Protein AF-A0A3D0SUA2-F1 (afdb_monomer_lite)

Radius of gyration: 42.56 Å; chains: 1; bounding box: 68×38×115 Å

Sequence (139 aa):
MKESCLKCHGDPKDAPADVIAKYGDKRAFGYKVGDVRGIISVKLPDITLIDVLLTFLNPYTLGLIVLAFLLNFLYTQQSIIARLKKLAQTTERIAQGELDLPLQENPGSRDEVDHVQHAVGLLRNSVVVAMKRLQKTLS

Secondary structure (DSSP, 8-state):
--HHHHHHHS-GGGS-HHHHHHH-SSSS----TT--------------HHHHHHHHT-HHHHHHHHHHHHHHHHHHIIIIIHHHHHHHHHHHHHHTT-TT------TT--SHHHHHHHHHHHHHHHHHHHHHHHHHHH-

pLDDT: mean 81.43, std 10.17, range [55.97, 95.38]

Foldseek 3Di:
DAPVVLCCAEQLVSHDPVSCVVPNRPPRHNDDHPDDPDDDDDDDPPPDVVVVVVVCVPVVNVVVVVVVVVVVVVCCCVPPVVLVVVLVVVLVVLVVVPLPDDLPQPVPDPDPSNVVSVVSVVVSVVVVVVVVVVVVVVD

Structure (mmCIF, N/CA/C/O backbone):
data_AF-A0A3D0SUA2-F1
#
_entry.id   AF-A0A3D0SUA2-F1
#
loop_
_atom_site.group_PDB
_atom_site.id
_atom_site.type_symbol
_atom_site.label_atom_id
_atom_site.label_alt_id
_atom_site.label_comp_id
_atom_site.label_asym_id
_atom_site.label_entity_id
_atom_site.label_seq_id
_atom_site.pdbx_PDB_ins_code
_atom_site.Cartn_x
_atom_site.Cartn_y
_atom_site.Cartn_z
_atom_site.occupancy
_atom_site.B_iso_or_equiv
_atom_site.auth_seq_id
_atom_site.auth_comp_id
_atom_site.auth_asym_id
_atom_site.auth_atom_id
_atom_site.pdbx_PDB_model_num
ATOM 1 N N . MET A 1 1 ? 25.943 -23.899 -52.829 1.00 71.75 1 MET A N 1
ATOM 2 C CA . MET A 1 1 ? 25.535 -23.757 -54.240 1.00 71.75 1 MET A CA 1
ATOM 3 C C . MET A 1 1 ? 24.881 -25.063 -54.662 1.00 71.75 1 MET A C 1
ATOM 5 O O . MET A 1 1 ? 25.472 -26.105 -54.397 1.00 71.75 1 MET A O 1
ATOM 9 N N . LYS A 1 2 ? 23.669 -25.040 -55.229 1.00 81.06 2 LYS A N 1
ATOM 10 C CA . LYS A 1 2 ? 23.018 -26.236 -55.805 1.00 81.06 2 LYS A CA 1
ATOM 11 C C . LYS A 1 2 ? 23.255 -26.266 -57.319 1.00 81.06 2 LYS A C 1
ATOM 13 O O . LYS A 1 2 ? 23.577 -25.226 -57.888 1.00 81.06 2 LYS A O 1
ATOM 18 N N . GLU A 1 3 ? 23.075 -27.416 -57.968 1.00 81.75 3 GLU A N 1
ATOM 19 C CA . GLU A 1 3 ? 23.306 -27.577 -59.418 1.00 81.75 3 GLU A CA 1
ATOM 20 C C . GLU A 1 3 ? 22.558 -26.541 -60.268 1.00 81.75 3 GLU A C 1
ATOM 22 O O . GLU A 1 3 ? 23.118 -25.979 -61.206 1.00 81.75 3 GLU A O 1
ATOM 27 N N . SER A 1 4 ? 21.325 -26.191 -59.889 1.00 83.56 4 SER A N 1
ATOM 28 C CA . SER A 1 4 ? 20.537 -25.163 -60.580 1.00 83.56 4 SER A CA 1
ATOM 29 C C . SER A 1 4 ? 21.194 -23.778 -60.585 1.00 83.56 4 SER A C 1
ATOM 31 O O . SER A 1 4 ? 20.999 -23.017 -61.528 1.00 83.56 4 SER A O 1
ATOM 33 N N . CYS A 1 5 ? 21.995 -23.452 -59.568 1.00 82.44 5 CYS A N 1
ATOM 34 C CA . CYS A 1 5 ? 22.698 -22.176 -59.463 1.00 82.44 5 CYS A CA 1
ATOM 35 C C . CYS A 1 5 ? 23.932 -22.113 -60.378 1.00 82.44 5 CYS A C 1
ATOM 37 O O . CYS A 1 5 ? 24.354 -21.020 -60.754 1.00 82.44 5 CYS A O 1
ATOM 39 N N . LEU A 1 6 ? 24.510 -23.264 -60.743 1.00 85.44 6 LEU A N 1
ATOM 40 C CA . LEU A 1 6 ? 25.699 -23.330 -61.599 1.00 85.44 6 LEU A CA 1
ATOM 41 C C . LEU A 1 6 ? 25.400 -22.991 -63.058 1.00 85.44 6 LEU A C 1
ATOM 43 O O . LEU A 1 6 ? 26.309 -22.601 -63.776 1.00 85.44 6 LEU A O 1
ATOM 47 N N . LYS A 1 7 ? 24.127 -23.001 -63.461 1.00 83.50 7 LYS A N 1
ATOM 48 C CA . LYS A 1 7 ? 23.712 -22.504 -64.778 1.00 83.50 7 LYS A CA 1
ATOM 49 C C . LYS A 1 7 ? 24.095 -21.042 -65.021 1.00 83.50 7 LYS A C 1
ATOM 51 O O . LYS A 1 7 ? 24.285 -20.663 -66.160 1.00 83.50 7 LYS A O 1
ATOM 56 N N . CYS A 1 8 ? 24.206 -20.224 -63.972 1.00 85.00 8 CYS A N 1
ATOM 57 C CA . CYS A 1 8 ? 24.557 -18.802 -64.104 1.00 85.00 8 CYS A CA 1
ATOM 58 C C . CYS A 1 8 ? 25.850 -18.415 -63.371 1.00 85.00 8 CYS A C 1
ATOM 60 O O . CYS A 1 8 ? 26.287 -17.276 -63.470 1.00 85.00 8 CYS A O 1
ATOM 62 N N . HIS A 1 9 ? 26.440 -19.328 -62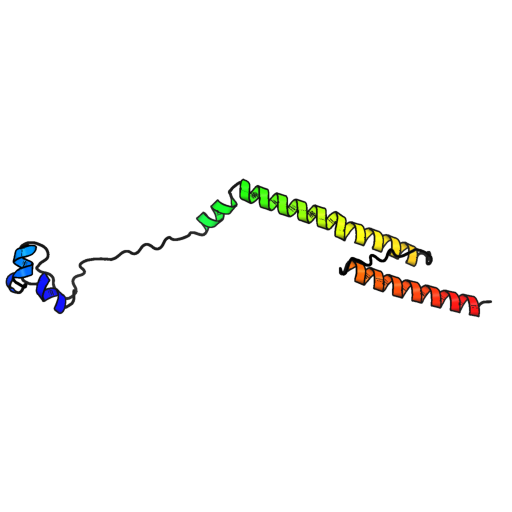.601 1.00 86.56 9 HIS A N 1
ATOM 63 C CA . HIS A 1 9 ? 27.620 -19.073 -61.767 1.00 86.56 9 HIS A CA 1
ATOM 64 C C . HIS A 1 9 ? 28.698 -20.164 -61.907 1.00 86.56 9 HIS A C 1
ATOM 66 O O . HIS A 1 9 ? 29.717 -20.104 -61.224 1.00 86.56 9 HIS A O 1
ATOM 72 N N . GLY A 1 10 ? 28.475 -21.175 -62.748 1.00 84.50 10 GLY A N 1
ATOM 73 C CA . GLY A 1 10 ? 29.445 -22.210 -63.107 1.00 84.50 10 GLY A CA 1
ATOM 74 C C . GLY A 1 10 ? 30.410 -21.699 -64.174 1.00 84.50 10 GLY A C 1
ATOM 75 O O . GLY A 1 10 ? 31.025 -20.653 -63.978 1.00 84.50 10 GLY A O 1
ATOM 76 N N . ASP A 1 11 ? 30.551 -22.409 -65.293 1.00 87.44 11 ASP A N 1
ATOM 77 C CA . ASP A 1 11 ? 31.350 -21.926 -66.426 1.00 87.44 11 ASP A CA 1
ATOM 78 C C . ASP A 1 11 ? 30.629 -20.742 -67.109 1.00 87.44 11 ASP A C 1
ATOM 80 O O . ASP A 1 11 ? 29.444 -20.863 -67.434 1.00 87.44 11 ASP A O 1
ATOM 84 N N . PRO A 1 12 ? 31.300 -19.595 -67.341 1.00 84.44 12 PRO A N 1
ATOM 85 C CA . PRO A 1 12 ? 30.727 -18.486 -68.099 1.00 84.44 12 PRO A CA 1
ATOM 86 C C . PRO A 1 12 ? 30.167 -18.887 -69.468 1.00 84.44 12 PRO A C 1
ATOM 88 O O . PRO A 1 12 ? 29.240 -18.245 -69.943 1.00 84.44 12 PRO A O 1
ATOM 91 N N . LYS A 1 13 ? 30.696 -19.938 -70.105 1.00 84.38 13 LYS A N 1
ATOM 92 C CA . LYS A 1 13 ? 30.226 -20.414 -71.417 1.00 84.38 13 LYS A CA 1
ATOM 93 C C . LYS A 1 13 ? 28.831 -21.029 -71.379 1.00 84.38 13 LYS A C 1
ATOM 95 O O . LYS A 1 13 ? 28.125 -20.979 -72.382 1.00 84.38 13 LYS A O 1
ATOM 100 N N . ASP A 1 14 ? 28.445 -21.577 -70.232 1.00 85.44 14 ASP A N 1
ATOM 101 C CA . ASP A 1 14 ? 27.146 -22.224 -70.031 1.00 85.44 14 ASP A CA 1
ATOM 102 C C . ASP A 1 14 ? 26.079 -21.231 -69.540 1.00 85.44 14 ASP A C 1
ATOM 104 O O . ASP A 1 14 ? 24.906 -21.584 -69.384 1.00 85.44 14 ASP A O 1
ATOM 108 N N . ALA A 1 15 ? 26.479 -19.982 -69.283 1.00 85.38 15 ALA A N 1
ATOM 109 C CA . ALA A 1 15 ? 25.602 -18.953 -68.762 1.00 85.38 15 ALA A CA 1
ATOM 110 C C . ALA A 1 15 ? 24.700 -18.356 -69.856 1.00 85.38 15 ALA A C 1
ATOM 112 O O . ALA A 1 15 ? 25.145 -18.149 -70.987 1.00 85.38 15 ALA A O 1
ATOM 113 N N . PRO A 1 16 ? 23.436 -18.014 -69.539 1.00 88.31 16 PRO A N 1
ATOM 114 C CA . PRO A 1 16 ? 22.545 -17.368 -70.496 1.00 88.31 16 PRO A CA 1
ATOM 115 C C . PRO A 1 16 ? 23.147 -16.077 -71.063 1.00 88.31 16 PRO A C 1
ATOM 117 O O . PRO A 1 16 ? 23.694 -15.260 -70.316 1.00 88.31 16 PRO A O 1
ATOM 120 N N . ALA A 1 17 ? 22.983 -15.859 -72.371 1.00 85.31 17 ALA A N 1
ATOM 121 C CA . ALA A 1 17 ? 23.559 -14.711 -73.075 1.00 85.31 17 ALA A CA 1
ATOM 122 C C . ALA A 1 17 ? 23.173 -13.363 -72.436 1.00 85.31 17 ALA A C 1
ATOM 124 O O . ALA A 1 17 ? 24.020 -12.483 -72.302 1.00 85.31 17 ALA A O 1
ATOM 125 N N . ASP A 1 18 ? 21.935 -13.234 -71.950 1.00 86.88 18 ASP A N 1
ATOM 126 C CA . ASP A 1 18 ? 21.441 -12.022 -71.284 1.00 86.88 18 ASP A CA 1
ATOM 127 C C . ASP A 1 18 ? 22.196 -11.704 -69.983 1.00 86.88 18 ASP A C 1
ATOM 129 O O . ASP A 1 18 ? 22.384 -10.541 -69.621 1.00 86.88 18 ASP A O 1
ATOM 133 N N . VAL A 1 19 ? 22.659 -12.736 -69.270 1.00 84.00 19 VAL A N 1
ATOM 134 C CA . VAL A 1 19 ? 23.428 -12.585 -68.027 1.00 84.00 19 VAL A CA 1
ATOM 135 C C . VAL A 1 19 ? 24.838 -12.101 -68.344 1.00 84.00 19 VAL A C 1
ATOM 137 O O . VAL A 1 19 ? 25.310 -11.160 -67.705 1.00 84.00 19 VAL A O 1
ATOM 140 N N . ILE A 1 20 ? 25.484 -12.683 -69.359 1.00 87.81 20 ILE A N 1
ATOM 141 C CA . ILE A 1 20 ? 26.819 -12.258 -69.806 1.00 87.81 20 ILE A CA 1
ATOM 142 C C . ILE A 1 20 ? 26.767 -10.830 -70.354 1.00 87.81 20 ILE A C 1
ATOM 144 O O . ILE A 1 20 ? 27.608 -10.007 -69.999 1.00 87.81 20 ILE A O 1
ATOM 148 N N . ALA A 1 21 ? 25.753 -10.502 -71.157 1.00 87.75 21 ALA A N 1
ATOM 149 C CA . ALA A 1 21 ? 25.580 -9.165 -71.714 1.00 87.75 21 ALA A CA 1
ATOM 150 C C . ALA A 1 21 ? 25.418 -8.093 -70.623 1.00 87.75 21 ALA A C 1
ATOM 152 O O . ALA A 1 21 ? 25.922 -6.981 -70.764 1.00 87.75 21 ALA A O 1
ATOM 153 N N . LYS A 1 22 ? 24.737 -8.426 -69.518 1.00 85.75 22 LYS A N 1
ATOM 154 C CA . LYS A 1 22 ? 24.443 -7.478 -68.436 1.00 85.75 22 LYS A CA 1
ATOM 155 C C . LYS A 1 22 ? 25.524 -7.402 -67.354 1.00 85.75 22 LYS A C 1
ATOM 157 O O . LYS A 1 22 ? 25.736 -6.328 -66.795 1.00 85.75 22 LYS A O 1
ATOM 162 N N . TYR A 1 23 ? 26.185 -8.514 -67.031 1.00 83.06 23 TYR A N 1
ATOM 163 C CA . TYR A 1 23 ? 27.102 -8.616 -65.884 1.00 83.06 23 TYR A CA 1
ATOM 164 C C . TYR A 1 23 ? 28.553 -8.962 -66.265 1.00 83.06 23 TYR A C 1
ATOM 166 O O . TYR A 1 23 ? 29.442 -8.893 -65.410 1.00 83.06 23 TYR A O 1
ATOM 174 N N . GLY A 1 24 ? 28.812 -9.265 -67.540 1.00 85.44 24 GLY A N 1
ATOM 175 C CA . GLY A 1 24 ? 30.100 -9.738 -68.045 1.00 85.44 24 GLY A CA 1
ATOM 176 C C . GLY A 1 24 ? 30.363 -11.210 -67.720 1.00 85.44 24 GLY A C 1
ATOM 177 O O . GLY A 1 24 ? 29.595 -11.849 -67.011 1.00 85.44 24 GLY A O 1
ATOM 178 N N . ASP A 1 25 ? 31.476 -11.741 -68.219 1.00 85.94 25 ASP A N 1
ATOM 179 C CA . ASP A 1 25 ? 31.909 -13.143 -68.083 1.00 85.94 25 ASP A CA 1
ATOM 180 C C . ASP A 1 25 ? 33.015 -13.353 -67.027 1.00 85.94 25 ASP A C 1
ATOM 182 O O . ASP A 1 25 ? 33.407 -14.479 -66.730 1.00 85.94 25 ASP A O 1
ATOM 186 N N . LYS A 1 26 ? 33.539 -12.270 -66.435 1.00 80.50 26 LYS A N 1
ATOM 187 C CA . LYS A 1 26 ? 34.750 -12.324 -65.589 1.00 80.50 26 LYS A CA 1
ATOM 188 C C . LYS A 1 26 ? 34.497 -12.460 -64.093 1.00 80.50 26 LYS A C 1
ATOM 190 O O . LYS A 1 26 ? 35.365 -12.934 -63.367 1.00 80.50 26 LYS A O 1
ATOM 195 N N . ARG A 1 27 ? 33.366 -11.967 -63.588 1.00 80.31 27 ARG A N 1
ATOM 196 C CA . ARG A 1 27 ? 33.079 -11.921 -62.145 1.00 80.31 27 ARG A CA 1
ATOM 197 C C . ARG A 1 27 ? 31.953 -12.879 -61.823 1.00 80.31 27 ARG A C 1
ATOM 199 O O . ARG A 1 27 ? 31.019 -12.991 -62.596 1.00 80.31 27 ARG A O 1
ATOM 206 N N . ALA A 1 28 ? 32.001 -13.483 -60.636 1.00 79.69 28 ALA A N 1
ATOM 207 C CA . ALA A 1 28 ? 30.914 -14.305 -60.111 1.00 79.69 28 ALA A CA 1
ATOM 208 C C . ALA A 1 28 ? 30.675 -15.656 -60.825 1.00 79.69 28 ALA A C 1
ATOM 210 O O . ALA A 1 28 ? 29.604 -16.221 -60.613 1.00 79.69 28 ALA A O 1
ATOM 211 N N . PHE A 1 29 ? 31.668 -16.200 -61.534 1.00 85.62 29 PHE A N 1
ATOM 212 C CA . PHE A 1 29 ? 31.659 -17.533 -62.158 1.00 85.62 29 PHE A CA 1
ATOM 213 C C . PHE A 1 29 ? 32.692 -18.480 -61.521 1.00 85.62 29 PHE A C 1
ATOM 215 O O . PHE A 1 29 ? 33.521 -18.040 -60.725 1.00 85.62 29 PHE A O 1
ATOM 222 N N . GLY A 1 30 ? 32.645 -19.767 -61.870 1.00 84.81 30 GLY A N 1
ATOM 223 C CA . GLY A 1 30 ? 33.569 -20.808 -61.406 1.00 84.81 30 GLY A CA 1
ATOM 224 C C . GLY A 1 30 ? 33.170 -21.499 -60.097 1.00 84.81 30 GLY A C 1
ATOM 225 O O . GLY A 1 30 ? 33.989 -22.205 -59.512 1.00 84.81 30 GLY A O 1
ATOM 226 N N . TYR A 1 31 ? 31.935 -21.306 -59.627 1.00 84.75 31 TYR A N 1
ATOM 227 C CA . TYR A 1 31 ? 31.444 -21.947 -58.405 1.00 84.75 31 TYR A CA 1
ATOM 228 C C . TYR A 1 31 ? 31.224 -23.447 -58.614 1.00 84.75 31 TYR A C 1
ATOM 230 O O . TYR A 1 31 ? 30.851 -23.894 -59.699 1.00 84.75 31 TYR A O 1
ATOM 238 N N . LYS A 1 32 ? 31.404 -24.229 -57.551 1.00 83.81 32 LYS A N 1
ATOM 239 C CA . LYS A 1 32 ? 31.152 -25.673 -57.513 1.00 83.81 32 LYS A CA 1
ATOM 240 C C . LYS A 1 32 ? 29.949 -25.997 -56.636 1.00 83.81 32 LYS A C 1
ATOM 242 O O . LYS A 1 32 ? 29.525 -25.205 -55.788 1.00 83.81 32 LYS A O 1
ATOM 247 N N . VAL A 1 33 ? 29.369 -27.180 -56.845 1.00 83.44 33 VAL A N 1
ATOM 248 C CA . VAL A 1 33 ? 28.304 -27.695 -55.974 1.00 83.44 33 VAL A CA 1
ATOM 249 C C . VAL A 1 33 ? 28.855 -27.778 -54.549 1.00 83.44 33 VAL A C 1
ATOM 251 O O . VAL A 1 33 ? 29.926 -28.330 -54.330 1.00 83.44 33 VAL A O 1
ATOM 254 N N . GLY A 1 34 ? 28.130 -27.197 -53.593 1.00 79.19 34 GLY A N 1
ATOM 255 C CA . GLY A 1 34 ? 28.577 -27.077 -52.200 1.00 79.19 34 GLY A CA 1
ATOM 256 C C . GLY A 1 34 ? 29.148 -25.709 -51.808 1.00 79.19 34 GLY A C 1
ATOM 257 O O . GLY A 1 34 ? 29.084 -25.371 -50.631 1.00 79.19 34 GLY A O 1
ATOM 258 N N . ASP A 1 35 ? 29.564 -24.858 -52.753 1.00 82.00 35 ASP A N 1
ATOM 259 C CA . ASP A 1 35 ? 30.174 -23.560 -52.410 1.00 82.00 35 ASP A CA 1
ATOM 260 C C . ASP A 1 35 ? 29.187 -22.599 -51.722 1.00 82.00 35 ASP A C 1
ATOM 262 O O . ASP A 1 35 ? 28.040 -22.437 -52.153 1.00 82.00 35 ASP A O 1
ATOM 266 N N 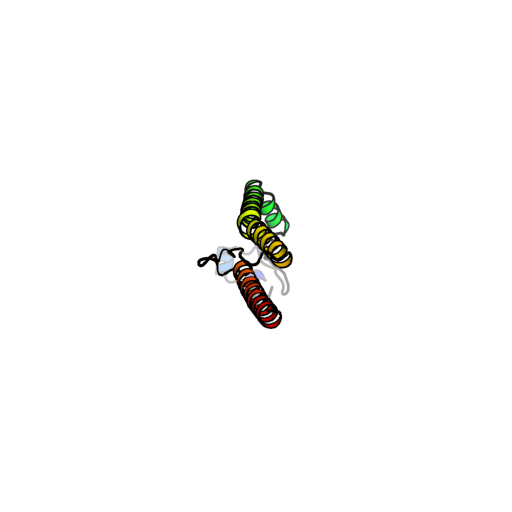. VAL A 1 36 ? 29.613 -21.916 -50.658 1.00 76.06 36 VAL A N 1
ATOM 267 C CA . VAL A 1 36 ? 28.773 -20.967 -49.905 1.00 76.06 36 VAL A CA 1
ATOM 268 C C . VAL A 1 36 ? 29.061 -19.539 -50.374 1.00 76.06 36 VAL A C 1
ATOM 270 O O . VAL A 1 36 ? 30.158 -19.030 -50.178 1.00 76.06 36 VAL A O 1
ATOM 273 N N . ARG A 1 37 ? 28.070 -18.876 -50.993 1.00 68.56 37 ARG A N 1
ATOM 274 C CA . ARG A 1 37 ? 28.220 -17.528 -51.584 1.00 68.56 37 ARG A CA 1
ATOM 275 C C . ARG A 1 37 ? 27.730 -16.378 -50.689 1.00 68.56 37 ARG A C 1
ATOM 277 O O . ARG A 1 37 ? 27.761 -15.218 -51.087 1.00 68.56 37 ARG A O 1
ATOM 284 N N . GLY A 1 38 ? 27.259 -16.676 -49.486 1.00 66.31 38 GLY A N 1
ATOM 285 C CA . GLY A 1 38 ? 26.811 -15.641 -48.566 1.00 66.31 38 GLY A CA 1
ATOM 286 C C . GLY A 1 38 ? 26.237 -16.224 -47.292 1.00 66.31 38 GLY A C 1
ATOM 287 O O . GLY A 1 38 ? 25.500 -17.207 -47.325 1.00 66.31 38 GLY A O 1
ATOM 288 N N . ILE A 1 39 ? 26.584 -15.595 -46.177 1.00 72.69 39 ILE A N 1
ATOM 289 C CA . ILE A 1 39 ? 25.933 -15.794 -44.889 1.00 72.69 39 ILE A CA 1
ATOM 290 C C . ILE A 1 39 ? 25.000 -14.600 -44.722 1.00 72.69 39 ILE A C 1
ATOM 292 O O . ILE A 1 39 ? 25.449 -13.455 -44.762 1.00 72.69 39 ILE A O 1
ATOM 296 N N . ILE A 1 40 ? 23.703 -14.854 -44.569 1.00 65.88 40 ILE A N 1
ATOM 297 C CA . ILE A 1 40 ? 22.746 -13.808 -44.206 1.00 65.88 40 ILE A CA 1
ATOM 298 C C . ILE A 1 40 ? 22.720 -13.772 -42.681 1.00 65.88 40 ILE A C 1
ATOM 300 O O . ILE A 1 40 ? 22.161 -14.662 -42.046 1.00 65.88 40 ILE A O 1
ATOM 304 N N . SER A 1 41 ? 23.371 -12.768 -42.097 1.00 62.03 41 SER A N 1
ATOM 305 C CA . SER A 1 41 ? 23.287 -12.510 -40.660 1.00 62.03 41 SER A CA 1
ATOM 306 C C . SER A 1 41 ? 22.082 -11.613 -40.399 1.00 62.03 41 SER A C 1
ATOM 308 O O . SER A 1 41 ? 22.104 -10.426 -40.723 1.00 62.03 41 SER A O 1
ATOM 310 N N . VAL A 1 42 ? 21.006 -12.186 -39.861 1.00 65.38 42 VAL A N 1
ATOM 311 C CA . VAL A 1 42 ? 19.865 -11.415 -39.358 1.00 65.38 42 VAL A CA 1
ATOM 312 C C . VAL A 1 42 ? 20.100 -11.193 -37.871 1.00 65.38 42 VAL A C 1
ATOM 314 O O . VAL A 1 42 ? 19.971 -12.119 -37.074 1.00 65.38 42 VAL A O 1
ATOM 317 N N . LYS A 1 43 ? 20.481 -9.970 -37.497 1.00 63.56 43 LYS A N 1
ATOM 318 C CA . LYS A 1 43 ? 20.627 -9.581 -36.094 1.00 63.56 43 LYS A CA 1
ATOM 319 C C . LYS A 1 43 ? 19.252 -9.170 -35.571 1.00 63.56 43 LYS A C 1
ATOM 321 O O . LYS A 1 43 ? 18.744 -8.119 -35.959 1.00 63.56 43 LYS A O 1
ATOM 326 N N . LEU A 1 44 ? 18.634 -10.002 -34.734 1.00 68.12 44 LEU A N 1
ATOM 327 C CA . LEU A 1 44 ? 17.487 -9.554 -33.948 1.00 68.12 44 LEU A CA 1
ATOM 328 C C . LEU A 1 44 ? 17.989 -8.551 -32.898 1.00 68.12 44 LEU A C 1
ATOM 330 O O . LEU A 1 44 ? 19.117 -8.698 -32.420 1.00 68.12 44 LEU A O 1
ATOM 334 N N . PRO A 1 45 ? 17.213 -7.508 -32.563 1.00 62.81 45 PRO A N 1
ATOM 335 C CA . PRO A 1 45 ? 17.550 -6.673 -31.427 1.00 62.81 45 PRO A CA 1
ATOM 336 C C . PRO A 1 45 ? 17.481 -7.544 -30.171 1.00 62.81 45 PRO A C 1
ATOM 338 O O . PRO A 1 45 ? 16.400 -7.924 -29.724 1.00 62.81 45 PRO A O 1
ATOM 341 N N . ASP A 1 46 ? 18.649 -7.873 -29.629 1.00 63.03 46 ASP A N 1
ATOM 342 C CA . ASP A 1 46 ? 18.774 -8.445 -28.297 1.00 63.03 46 ASP A CA 1
ATOM 343 C C . ASP A 1 46 ? 18.371 -7.348 -27.311 1.00 63.03 46 ASP A C 1
ATOM 345 O O . ASP A 1 46 ? 19.188 -6.520 -26.915 1.00 63.03 46 ASP A O 1
ATOM 349 N N . ILE A 1 47 ? 17.087 -7.295 -26.957 1.00 62.75 47 ILE A N 1
ATOM 350 C CA . ILE A 1 47 ? 16.641 -6.579 -25.761 1.00 62.75 47 ILE A CA 1
ATOM 351 C C . ILE A 1 47 ? 17.276 -7.306 -24.585 1.00 62.75 47 ILE A C 1
ATOM 353 O O . ILE A 1 47 ? 16.809 -8.356 -24.138 1.00 62.75 47 ILE A O 1
ATOM 357 N N . THR A 1 48 ? 18.409 -6.785 -24.136 1.00 65.50 48 THR A N 1
ATOM 358 C CA . THR A 1 48 ? 19.113 -7.354 -23.001 1.00 65.50 48 THR A CA 1
ATOM 359 C C . THR A 1 48 ? 18.374 -6.957 -21.726 1.00 65.50 48 THR A C 1
ATOM 361 O O . THR A 1 48 ? 17.817 -5.864 -21.625 1.00 65.50 48 THR A O 1
ATOM 364 N N . LEU A 1 49 ? 18.379 -7.824 -20.709 1.00 61.56 49 LEU A N 1
ATOM 365 C CA . LEU A 1 49 ? 17.828 -7.510 -19.378 1.00 61.56 49 LEU A CA 1
ATOM 366 C C . LEU A 1 49 ? 18.390 -6.189 -18.805 1.00 61.56 49 LEU A C 1
ATOM 368 O O . LEU A 1 49 ? 17.752 -5.543 -17.977 1.00 61.56 49 LEU A O 1
ATOM 372 N N . ILE A 1 50 ? 19.569 -5.780 -19.279 1.00 63.81 50 ILE A N 1
ATOM 373 C CA . ILE A 1 50 ? 20.265 -4.545 -18.922 1.00 63.81 50 ILE A CA 1
ATOM 374 C C . ILE A 1 50 ? 19.503 -3.307 -19.418 1.00 63.81 50 ILE A C 1
ATOM 376 O O . ILE A 1 50 ? 19.370 -2.352 -18.660 1.00 63.81 50 ILE A O 1
ATOM 380 N N . ASP A 1 51 ? 18.934 -3.322 -20.625 1.00 64.50 51 ASP A N 1
ATOM 381 C CA . ASP A 1 51 ? 18.191 -2.174 -21.174 1.00 64.50 51 ASP A CA 1
ATOM 382 C C . ASP A 1 51 ? 16.882 -1.920 -20.407 1.00 64.50 51 ASP A C 1
ATOM 384 O O . ASP A 1 51 ? 16.492 -0.778 -20.136 1.00 64.50 51 ASP A O 1
ATOM 388 N N . VAL A 1 52 ? 16.232 -3.001 -19.967 1.00 62.19 52 VAL A N 1
ATOM 389 C CA . VAL A 1 52 ? 15.069 -2.93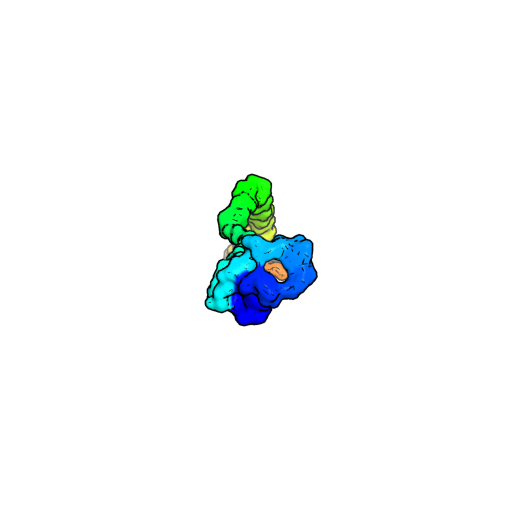1 -19.073 1.00 62.19 52 VAL A CA 1
ATOM 390 C C . VAL A 1 52 ? 15.483 -2.373 -17.711 1.00 62.19 52 VAL A C 1
ATOM 392 O O . VAL A 1 52 ? 14.822 -1.478 -17.188 1.00 62.19 52 VAL A O 1
ATOM 395 N N . LEU A 1 53 ? 16.605 -2.838 -17.153 1.00 60.97 53 LEU A N 1
ATOM 396 C CA . LEU A 1 53 ? 17.112 -2.356 -15.869 1.00 60.97 53 LEU A CA 1
ATOM 397 C C . LEU A 1 53 ? 17.450 -0.857 -15.916 1.00 60.97 53 LEU A C 1
ATOM 399 O O . LEU A 1 53 ? 17.060 -0.117 -15.017 1.00 60.97 53 LEU A O 1
ATOM 403 N N . LEU A 1 54 ? 18.088 -0.381 -16.988 1.00 63.41 54 LEU A N 1
ATOM 404 C CA . LEU A 1 54 ? 18.411 1.038 -17.175 1.00 63.41 54 LEU A CA 1
ATOM 405 C C . LEU A 1 54 ? 17.160 1.927 -17.252 1.00 63.41 54 LEU A C 1
ATOM 407 O O . LEU A 1 54 ? 17.195 3.075 -16.812 1.00 63.41 54 LEU A O 1
ATOM 411 N N . THR A 1 55 ? 16.030 1.387 -17.718 1.00 63.97 55 THR A N 1
ATOM 412 C CA . THR A 1 55 ? 14.735 2.089 -17.704 1.00 63.97 55 THR A CA 1
ATOM 413 C C . THR A 1 55 ? 14.199 2.283 -16.274 1.00 63.97 55 THR A C 1
ATOM 415 O O . THR A 1 55 ? 13.583 3.311 -15.975 1.00 63.97 55 THR A O 1
ATOM 418 N N . PHE A 1 56 ? 14.484 1.348 -15.358 1.00 58.78 56 PHE A N 1
ATOM 419 C CA . PHE A 1 56 ? 14.172 1.476 -13.926 1.00 58.78 56 PHE A CA 1
ATOM 420 C C . PHE A 1 56 ? 15.153 2.378 -13.159 1.00 58.78 56 PHE A C 1
ATOM 422 O O . PHE A 1 56 ? 14.785 2.902 -12.110 1.00 58.78 56 PHE A O 1
ATOM 429 N N . LEU A 1 57 ? 16.364 2.611 -13.680 1.00 64.12 57 LEU A N 1
ATOM 430 C CA . LEU A 1 57 ? 17.321 3.580 -13.121 1.00 64.12 57 LEU A CA 1
ATOM 431 C C . LEU A 1 57 ? 17.010 5.039 -13.497 1.00 64.12 57 LEU A C 1
ATOM 433 O O . LEU A 1 57 ? 17.702 5.952 -13.046 1.00 64.12 57 LEU A O 1
ATOM 437 N N . ASN A 1 58 ? 15.969 5.287 -14.294 1.00 77.88 58 ASN A N 1
ATOM 438 C CA . ASN A 1 58 ? 15.516 6.642 -14.563 1.00 77.88 58 ASN A CA 1
ATOM 439 C C . ASN A 1 58 ? 14.978 7.282 -13.258 1.00 77.88 58 ASN A C 1
ATOM 441 O O . ASN A 1 58 ? 14.031 6.746 -12.668 1.00 77.88 58 ASN A O 1
ATOM 445 N N . PRO A 1 59 ? 15.521 8.432 -12.805 1.00 80.25 59 PRO A N 1
ATOM 446 C CA . PRO A 1 59 ? 15.094 9.084 -11.565 1.00 80.25 59 PRO A CA 1
ATOM 447 C C . PRO A 1 59 ? 13.600 9.438 -11.550 1.00 80.25 59 PRO A C 1
ATOM 449 O O . PRO A 1 59 ? 12.984 9.429 -10.485 1.00 80.25 59 PRO A O 1
ATOM 452 N N . TYR A 1 60 ? 12.991 9.684 -12.716 1.00 84.75 60 TYR A N 1
ATOM 453 C CA . TYR A 1 60 ? 11.549 9.916 -12.826 1.00 84.75 60 TYR A CA 1
ATOM 454 C C . TYR A 1 60 ? 10.733 8.657 -12.500 1.00 84.75 60 TYR A C 1
ATOM 456 O O . TYR A 1 60 ? 9.758 8.733 -11.753 1.00 84.75 60 TYR A O 1
ATOM 464 N N . THR A 1 61 ? 11.154 7.492 -13.004 1.00 84.00 61 THR A N 1
ATOM 465 C CA . THR A 1 61 ? 10.510 6.202 -12.714 1.00 84.00 61 THR A CA 1
ATOM 466 C C . THR A 1 61 ? 10.622 5.871 -11.228 1.00 84.00 61 THR A C 1
ATOM 468 O O . THR A 1 61 ? 9.628 5.518 -10.595 1.00 84.00 61 THR A O 1
ATOM 471 N N . LEU A 1 62 ? 11.810 6.053 -10.644 1.00 87.62 62 LEU A N 1
ATOM 472 C CA . LEU A 1 62 ? 12.037 5.805 -9.221 1.00 87.62 62 LEU A CA 1
ATOM 473 C C . LEU A 1 62 ? 11.202 6.749 -8.340 1.00 87.62 62 LEU A C 1
ATOM 475 O O . LEU A 1 62 ? 10.578 6.304 -7.378 1.00 87.62 62 LEU A O 1
ATOM 479 N N . GLY A 1 63 ? 11.129 8.033 -8.704 1.00 90.69 63 GLY A N 1
ATOM 480 C CA . GLY A 1 63 ? 10.311 9.025 -8.006 1.00 90.69 63 GLY A CA 1
ATOM 481 C C . GLY A 1 63 ? 8.821 8.679 -8.018 1.00 90.69 63 GLY A C 1
ATOM 482 O O . GLY A 1 63 ? 8.171 8.754 -6.977 1.00 90.69 63 GLY A O 1
ATOM 483 N N . LEU A 1 64 ? 8.287 8.234 -9.160 1.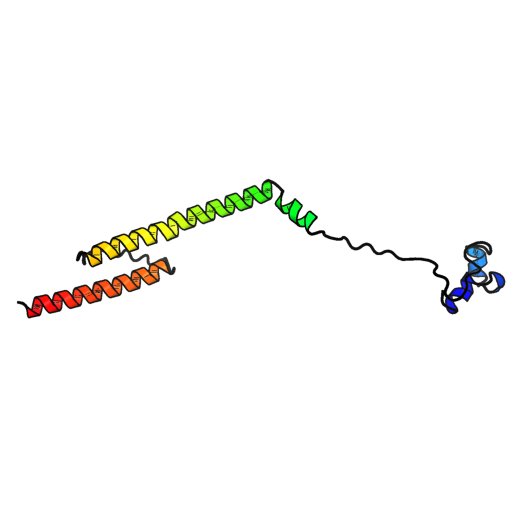00 90.06 64 LEU A N 1
ATOM 484 C CA . LEU A 1 64 ? 6.892 7.797 -9.266 1.00 90.06 64 LEU A CA 1
ATOM 485 C C . LEU A 1 64 ? 6.604 6.550 -8.425 1.00 90.06 64 LEU A C 1
ATOM 487 O O . LEU A 1 64 ? 5.568 6.499 -7.766 1.00 90.06 64 LEU A O 1
ATOM 491 N N . ILE A 1 65 ? 7.516 5.574 -8.402 1.00 90.50 65 ILE A N 1
ATOM 492 C CA . ILE A 1 65 ? 7.372 4.368 -7.573 1.00 90.50 65 ILE A CA 1
ATOM 493 C C . ILE A 1 65 ? 7.346 4.740 -6.087 1.00 90.50 65 ILE A C 1
ATOM 495 O O . ILE A 1 65 ? 6.446 4.315 -5.363 1.00 90.50 65 ILE A O 1
ATOM 499 N N . VAL A 1 66 ? 8.293 5.566 -5.631 1.00 93.25 66 VAL A N 1
ATOM 500 C CA . VAL A 1 66 ? 8.358 6.015 -4.231 1.00 93.25 66 VAL A CA 1
ATOM 501 C C . VAL A 1 66 ? 7.114 6.817 -3.855 1.00 93.25 66 VAL A C 1
ATOM 503 O O . VAL A 1 66 ? 6.539 6.591 -2.792 1.00 93.25 66 VAL A O 1
ATOM 506 N N . LEU A 1 67 ? 6.655 7.713 -4.732 1.00 94.44 67 LEU A N 1
ATOM 507 C CA . LEU A 1 67 ? 5.441 8.494 -4.509 1.00 94.44 67 LEU A CA 1
ATOM 508 C C . LEU A 1 67 ? 4.203 7.596 -4.411 1.00 94.44 67 LEU A C 1
ATOM 510 O O . LEU A 1 67 ? 3.420 7.738 -3.474 1.00 94.44 67 LEU A O 1
ATOM 514 N N . ALA A 1 68 ? 4.038 6.649 -5.337 1.00 93.94 68 ALA A N 1
ATOM 515 C CA . ALA A 1 68 ? 2.940 5.690 -5.300 1.00 93.94 68 ALA A CA 1
ATOM 516 C C . ALA A 1 68 ? 2.966 4.871 -4.002 1.00 93.94 68 ALA A C 1
ATOM 518 O O . ALA A 1 68 ? 1.922 4.674 -3.377 1.00 93.94 68 ALA A O 1
ATOM 519 N N . PHE A 1 69 ? 4.151 4.447 -3.561 1.00 95.38 69 PHE A N 1
ATOM 520 C CA . PHE A 1 69 ? 4.315 3.708 -2.315 1.00 95.38 69 PHE A CA 1
ATOM 521 C C . PHE A 1 69 ? 3.950 4.556 -1.090 1.00 95.38 69 PHE A C 1
ATOM 523 O O . PHE A 1 69 ? 3.196 4.100 -0.234 1.00 95.38 69 PHE A O 1
ATOM 530 N N . LEU A 1 70 ? 4.412 5.809 -1.026 1.00 95.19 70 LEU A N 1
ATOM 531 C CA . LEU A 1 70 ? 4.082 6.734 0.062 1.00 95.19 70 LEU A CA 1
ATOM 532 C C . LEU A 1 70 ? 2.583 7.032 0.128 1.00 95.19 70 LEU A C 1
ATOM 534 O O . LEU A 1 70 ? 2.006 6.999 1.213 1.00 95.19 70 LEU A O 1
ATOM 538 N N . LEU A 1 71 ? 1.936 7.275 -1.015 1.00 94.06 71 LEU A N 1
ATOM 539 C CA . LEU A 1 71 ? 0.492 7.513 -1.071 1.00 94.06 71 LEU A CA 1
ATOM 540 C C . LEU A 1 71 ? -0.295 6.295 -0.575 1.00 94.06 71 LEU A C 1
ATOM 542 O O . LEU A 1 71 ? -1.169 6.442 0.278 1.00 94.06 71 LEU A O 1
ATOM 546 N N . ASN A 1 72 ? 0.051 5.092 -1.044 1.00 92.38 72 ASN A N 1
ATOM 547 C CA . ASN A 1 72 ? -0.583 3.854 -0.581 1.00 92.38 72 ASN A CA 1
ATOM 548 C C . ASN A 1 72 ? -0.343 3.610 0.913 1.00 92.38 72 ASN A C 1
ATOM 550 O O . ASN A 1 72 ? -1.263 3.211 1.628 1.00 92.38 72 ASN A O 1
ATOM 554 N N . PHE A 1 73 ? 0.868 3.881 1.406 1.00 93.06 73 PHE A N 1
ATOM 555 C CA . PHE A 1 73 ? 1.207 3.734 2.818 1.00 93.06 73 PHE A CA 1
ATOM 556 C C . PHE A 1 73 ? 0.389 4.684 3.698 1.00 93.06 73 PHE A C 1
ATOM 558 O O . PHE A 1 73 ? -0.231 4.244 4.665 1.00 93.06 73 PHE A O 1
ATOM 565 N N . LEU A 1 74 ? 0.324 5.971 3.344 1.00 90.25 74 LEU A N 1
ATOM 566 C CA . LEU A 1 74 ? -0.464 6.962 4.080 1.00 90.25 74 LEU A CA 1
ATOM 567 C C . LEU A 1 74 ? -1.961 6.636 4.041 1.00 90.25 74 LEU A C 1
ATOM 569 O O . LEU A 1 74 ? -2.626 6.684 5.077 1.00 90.25 74 LEU A O 1
ATOM 573 N N . TYR A 1 75 ? -2.475 6.240 2.874 1.00 89.25 75 TYR A N 1
ATOM 574 C CA . TYR A 1 75 ? -3.864 5.820 2.719 1.00 89.25 75 TYR A CA 1
ATOM 575 C C . TYR A 1 75 ? -4.196 4.609 3.599 1.00 89.25 75 TYR A C 1
ATOM 577 O O . TYR A 1 75 ? -5.202 4.619 4.308 1.00 89.25 75 TYR A O 1
ATOM 585 N N . THR A 1 76 ? -3.327 3.595 3.613 1.00 85.94 76 THR A N 1
ATOM 586 C CA . THR A 1 76 ? -3.489 2.378 4.424 1.00 85.94 76 THR A CA 1
ATOM 587 C C . THR A 1 76 ? -3.450 2.687 5.921 1.00 85.94 76 THR A C 1
ATOM 589 O O . THR A 1 76 ? -4.286 2.198 6.683 1.00 85.94 76 THR A O 1
ATOM 592 N N . GLN A 1 77 ? -2.517 3.542 6.351 1.00 85.69 77 GLN A N 1
ATOM 593 C CA . GLN A 1 77 ? -2.399 3.970 7.747 1.00 85.69 77 GLN A CA 1
ATOM 594 C C . GLN A 1 77 ? -3.674 4.658 8.248 1.00 85.69 77 GLN A C 1
ATOM 596 O O . GLN A 1 77 ? -4.183 4.337 9.324 1.00 85.69 77 GLN A O 1
ATOM 601 N N . GLN A 1 78 ? -4.225 5.580 7.460 1.00 81.31 78 GLN A N 1
ATOM 602 C CA . GLN A 1 78 ? -5.399 6.348 7.872 1.00 81.31 78 GLN A CA 1
ATOM 603 C C . GLN A 1 78 ? -6.707 5.571 7.702 1.00 81.31 78 GLN A C 1
ATOM 605 O O . GLN A 1 78 ? -7.580 5.643 8.566 1.00 81.31 78 GLN A O 1
ATOM 610 N N . SER A 1 79 ? -6.851 4.814 6.615 1.00 80.62 79 SER A N 1
ATOM 611 C CA . SER A 1 79 ? -8.113 4.145 6.292 1.00 80.62 79 SER A CA 1
ATOM 612 C C . SER A 1 79 ? -8.275 2.818 7.024 1.00 80.62 79 SER A C 1
ATOM 614 O O . SER A 1 79 ? -9.374 2.522 7.478 1.00 80.62 79 SER A O 1
ATOM 616 N N . ILE A 1 80 ? -7.202 2.036 7.179 1.00 84.94 80 ILE A N 1
ATOM 617 C CA . ILE A 1 80 ? -7.277 0.677 7.733 1.00 84.94 80 ILE A CA 1
ATOM 618 C C . ILE A 1 80 ? -6.787 0.664 9.181 1.00 84.94 80 ILE A C 1
ATOM 620 O O . ILE A 1 80 ? -7.547 0.326 10.089 1.00 84.94 80 ILE A O 1
ATOM 624 N N . ILE A 1 81 ? -5.540 1.081 9.427 1.00 86.94 81 ILE A N 1
ATOM 625 C CA . ILE A 1 81 ? -4.897 0.928 10.745 1.00 86.94 81 ILE A CA 1
ATOM 626 C C . ILE A 1 81 ? -5.615 1.754 11.819 1.00 86.94 81 ILE A C 1
ATOM 628 O O . ILE A 1 81 ? -5.875 1.249 12.915 1.00 86.94 81 ILE A O 1
ATOM 632 N N . ALA A 1 82 ? -6.000 2.995 11.512 1.00 85.50 82 ALA A N 1
ATOM 633 C CA . ALA A 1 82 ? -6.737 3.832 12.458 1.00 85.50 82 ALA A CA 1
ATOM 634 C C . ALA A 1 82 ? -8.106 3.232 12.838 1.00 85.50 82 ALA A C 1
ATOM 636 O O . ALA A 1 82 ? -8.482 3.251 14.014 1.00 85.50 82 ALA A O 1
ATOM 637 N N . ARG A 1 83 ? -8.833 2.651 11.870 1.00 84.81 83 ARG A N 1
ATOM 638 C CA . ARG A 1 83 ? -10.118 1.976 12.121 1.00 84.81 83 ARG A CA 1
ATOM 639 C C . ARG A 1 83 ? -9.936 0.723 12.970 1.00 84.81 83 ARG A C 1
ATOM 641 O O . ARG A 1 83 ? -10.661 0.548 13.946 1.00 84.81 83 ARG A O 1
ATOM 648 N N . LEU A 1 84 ? -8.921 -0.086 12.662 1.00 87.50 84 LEU A N 1
ATOM 649 C CA . LEU A 1 84 ? -8.588 -1.286 13.431 1.00 87.50 84 LEU A CA 1
ATOM 650 C C . LEU A 1 84 ? -8.258 -0.950 14.888 1.00 87.50 84 LEU A C 1
ATOM 652 O O . LEU A 1 84 ? -8.770 -1.589 15.804 1.00 87.50 84 LEU A O 1
ATOM 656 N N . LYS A 1 85 ? -7.457 0.099 15.116 1.00 88.44 85 LYS A N 1
ATOM 657 C CA . LYS A 1 85 ? -7.098 0.550 16.467 1.00 88.44 85 LYS A CA 1
ATOM 658 C C . LYS A 1 85 ? -8.328 0.994 17.261 1.00 88.44 85 LYS A C 1
ATOM 660 O O . LYS A 1 85 ? -8.463 0.631 18.426 1.00 88.44 85 LYS A O 1
ATOM 665 N N . LYS A 1 86 ? -9.242 1.735 16.629 1.00 87.44 86 LYS A N 1
ATOM 666 C CA . LYS A 1 86 ? -10.499 2.169 17.257 1.00 87.44 86 LYS A CA 1
ATOM 667 C C . LYS A 1 86 ? -11.404 0.984 17.605 1.00 87.44 86 LYS A C 1
ATOM 669 O O . LYS A 1 86 ? -11.987 0.956 18.691 1.00 87.44 86 LYS A O 1
ATOM 674 N N . LEU A 1 87 ? -11.501 -0.002 16.713 1.00 88.12 87 LEU A N 1
ATOM 675 C CA . LEU A 1 87 ? -12.272 -1.220 16.952 1.00 88.12 87 LEU A CA 1
ATOM 676 C C . LEU A 1 87 ? -11.679 -2.041 18.105 1.00 88.12 87 LEU A C 1
ATOM 678 O O . LEU A 1 87 ? -12.416 -2.458 18.998 1.00 88.12 87 LEU A O 1
ATOM 682 N N . ALA A 1 88 ? -10.354 -2.207 18.132 1.00 90.06 88 ALA A N 1
ATOM 683 C CA . ALA A 1 88 ? -9.650 -2.909 19.203 1.00 90.06 88 ALA A CA 1
ATOM 684 C C . ALA A 1 88 ? -9.900 -2.250 20.568 1.00 90.06 88 ALA A C 1
ATOM 686 O O . ALA A 1 88 ? -10.337 -2.919 21.500 1.00 90.06 88 ALA A O 1
ATOM 687 N N . GLN A 1 89 ? -9.739 -0.926 20.654 1.00 89.19 89 GLN A N 1
ATOM 688 C CA . GLN A 1 89 ? -10.012 -0.165 21.879 1.00 89.19 89 GLN A CA 1
ATOM 689 C C . GLN A 1 89 ? -11.471 -0.287 22.337 1.00 89.19 89 GLN A C 1
ATOM 691 O O . GLN A 1 89 ? -11.746 -0.391 23.529 1.00 89.19 89 GLN A O 1
ATOM 696 N N . THR A 1 90 ? -12.424 -0.286 21.403 1.00 87.44 90 THR A N 1
ATOM 697 C CA . THR A 1 90 ? -13.847 -0.439 21.746 1.00 87.44 90 THR A CA 1
ATOM 698 C C . THR A 1 90 ? -14.145 -1.849 22.253 1.00 87.44 90 THR A C 1
ATOM 700 O O . THR A 1 90 ? -14.883 -2.015 23.219 1.00 87.44 90 THR A O 1
ATOM 703 N N . THR A 1 91 ? -13.530 -2.862 21.643 1.00 88.81 91 THR A N 1
ATOM 704 C CA . THR A 1 91 ? -13.677 -4.267 22.049 1.00 88.81 91 THR A CA 1
ATOM 705 C C . THR A 1 91 ? -13.096 -4.508 23.441 1.00 88.81 91 THR A C 1
ATOM 707 O O . THR A 1 91 ? -13.714 -5.189 24.253 1.00 88.81 91 THR A O 1
ATOM 710 N N . GLU A 1 92 ? -11.946 -3.906 23.747 1.00 90.56 92 GLU A N 1
ATOM 711 C CA . GLU A 1 92 ? -11.324 -3.985 25.070 1.00 90.56 92 GLU A CA 1
ATOM 712 C C . GLU A 1 92 ? -12.224 -3.383 26.159 1.00 90.56 92 GLU A C 1
ATOM 714 O O . GLU A 1 92 ? -12.437 -4.002 27.199 1.00 90.56 92 GLU A O 1
ATOM 719 N N . ARG A 1 93 ? -12.848 -2.230 25.892 1.00 88.38 93 ARG A N 1
ATOM 720 C CA . ARG A 1 93 ? -13.809 -1.612 26.821 1.00 88.38 93 ARG A CA 1
ATOM 721 C C . ARG A 1 93 ? -15.074 -2.451 27.012 1.00 88.38 93 ARG A C 1
ATOM 723 O O . ARG A 1 93 ? -15.553 -2.595 28.134 1.00 88.38 93 ARG A O 1
ATOM 730 N N . ILE A 1 94 ? -15.584 -3.064 25.940 1.00 88.69 94 ILE A N 1
ATOM 731 C CA . ILE A 1 94 ? -16.700 -4.021 26.017 1.00 88.69 94 ILE A CA 1
ATOM 732 C C . ILE A 1 94 ? -16.324 -5.208 26.915 1.00 88.69 94 ILE A C 1
ATOM 734 O O . ILE A 1 94 ? -17.123 -5.613 27.758 1.00 88.69 94 ILE A O 1
ATOM 738 N N . ALA A 1 95 ? -15.105 -5.740 26.778 1.00 86.94 95 ALA A N 1
ATOM 739 C CA . ALA A 1 95 ? -14.609 -6.829 27.618 1.00 86.94 95 ALA A CA 1
ATOM 740 C C . ALA A 1 95 ? -14.461 -6.425 29.098 1.00 86.94 95 ALA A C 1
ATOM 742 O O . ALA A 1 95 ? -14.628 -7.266 29.978 1.00 86.94 95 ALA A O 1
ATOM 743 N N . GLN A 1 96 ? -14.210 -5.142 29.380 1.00 90.56 96 GLN A N 1
ATOM 744 C CA . GLN A 1 96 ? -14.172 -4.575 30.736 1.00 90.56 96 GLN A CA 1
ATOM 745 C C . GLN A 1 96 ? -15.568 -4.305 31.335 1.00 90.56 96 GLN A C 1
ATOM 747 O O . GLN A 1 96 ? -15.666 -3.889 32.487 1.00 90.56 96 GLN A O 1
ATOM 752 N N . GLY A 1 97 ? -16.650 -4.576 30.596 1.00 83.00 97 GLY A N 1
ATOM 753 C CA . GLY A 1 97 ? -18.031 -4.459 31.077 1.00 83.00 97 GLY A CA 1
ATOM 754 C C . GLY A 1 97 ? -18.769 -3.200 30.614 1.00 83.00 97 GLY A C 1
ATOM 755 O O . GLY A 1 97 ? -19.937 -3.022 30.961 1.00 83.00 97 GLY A O 1
ATOM 756 N N . GLU A 1 98 ? -18.148 -2.347 29.795 1.00 85.69 98 GLU A N 1
ATOM 757 C CA . GLU A 1 98 ? -18.804 -1.171 29.209 1.00 85.69 98 GLU A CA 1
ATOM 758 C C . GLU A 1 98 ? -19.648 -1.565 27.982 1.00 85.69 98 GLU A C 1
ATOM 760 O O . GLU A 1 98 ? -19.231 -1.441 26.830 1.00 85.69 98 GLU A O 1
ATOM 765 N N . LEU A 1 99 ? -20.859 -2.073 28.220 1.00 80.69 99 LEU A N 1
ATOM 766 C CA . LEU A 1 99 ? -21.710 -2.647 27.167 1.00 80.69 99 LEU A CA 1
ATOM 767 C C . LEU A 1 99 ? -22.584 -1.633 26.403 1.00 80.69 99 LEU A C 1
ATOM 769 O O . LEU A 1 99 ? -23.095 -1.968 25.335 1.00 80.69 99 LEU A O 1
ATOM 773 N N . ASP A 1 100 ? -22.717 -0.399 26.893 1.00 76.25 100 ASP A N 1
ATOM 774 C CA . ASP A 1 100 ? -23.530 0.660 26.263 1.00 76.25 100 ASP A CA 1
ATOM 775 C C . ASP A 1 100 ? -22.774 1.468 25.188 1.00 76.25 100 ASP A C 1
ATOM 777 O O . ASP A 1 100 ? -23.260 2.483 24.686 1.00 76.25 100 ASP A O 1
ATOM 781 N N . LEU A 1 101 ? -21.573 1.031 24.799 1.00 72.25 101 LEU A N 1
ATOM 782 C CA . LEU A 1 101 ? -20.763 1.732 23.805 1.00 72.25 101 LEU A CA 1
ATOM 783 C C . LEU A 1 101 ? -21.365 1.622 22.397 1.00 72.25 101 LEU A C 1
ATOM 785 O O . LEU A 1 101 ? -21.528 0.502 21.904 1.00 72.25 101 LEU A O 1
ATOM 789 N N . PRO A 1 102 ? -21.637 2.741 21.696 1.00 68.12 102 PRO A N 1
ATOM 790 C CA . PRO A 1 102 ? -22.076 2.692 20.309 1.00 68.12 102 PRO A CA 1
ATOM 791 C C . PRO A 1 102 ? -20.923 2.207 19.422 1.00 68.12 102 PRO A C 1
ATOM 793 O O . PRO A 1 102 ? -19.925 2.907 19.231 1.00 68.12 102 PRO A O 1
ATOM 796 N N . LEU A 1 103 ? -21.063 1.005 18.860 1.00 69.75 103 LEU A N 1
ATOM 797 C CA . LEU A 1 103 ? -20.226 0.562 17.749 1.00 69.75 103 LEU A CA 1
ATOM 798 C C . LEU A 1 103 ? -20.643 1.391 16.530 1.00 69.75 103 LEU A C 1
ATOM 800 O O . LEU A 1 103 ? -21.807 1.368 16.137 1.00 69.75 103 LEU A O 1
ATOM 804 N N . GLN A 1 104 ? -19.723 2.196 15.998 1.00 64.50 104 GLN A N 1
ATOM 805 C CA . GLN A 1 104 ? -20.007 3.078 14.865 1.00 64.50 104 GLN A CA 1
ATOM 806 C C . GLN A 1 104 ? -20.120 2.262 13.584 1.00 64.50 104 GLN A C 1
ATOM 808 O O . GLN A 1 104 ? -19.131 2.122 12.869 1.00 64.50 104 GLN A O 1
ATOM 813 N N . GLU A 1 105 ? -21.300 1.722 13.293 1.00 62.06 105 GLU A N 1
ATOM 814 C CA . GLU A 1 105 ? -21.585 1.135 11.983 1.00 62.06 105 GLU A CA 1
ATOM 815 C C . GLU A 1 105 ? -21.291 2.174 10.905 1.00 62.06 105 GLU A C 1
ATOM 817 O O . GLU A 1 105 ? -21.731 3.324 10.998 1.00 62.06 105 GLU A O 1
ATOM 822 N N . ASN A 1 106 ? -20.487 1.787 9.916 1.00 65.19 106 ASN A N 1
ATOM 823 C CA . ASN A 1 106 ? -20.139 2.667 8.817 1.00 65.19 106 ASN A CA 1
ATOM 824 C C . ASN A 1 106 ? -20.865 2.160 7.564 1.00 65.19 106 ASN A C 1
ATOM 826 O O . ASN A 1 106 ? -20.255 1.455 6.764 1.00 65.19 106 ASN A O 1
ATOM 830 N N . PRO A 1 107 ? -22.158 2.499 7.373 1.00 55.97 107 PRO A N 1
ATOM 831 C CA . PRO A 1 107 ? -23.042 1.869 6.383 1.00 55.97 107 PRO A CA 1
ATOM 832 C C . PRO A 1 107 ? -22.613 2.029 4.911 1.00 55.97 107 PRO A C 1
ATOM 834 O O . PRO A 1 107 ? -23.286 1.515 4.020 1.00 55.97 107 PRO A O 1
ATOM 837 N N . GLY A 1 108 ? -21.508 2.731 4.634 1.00 58.44 108 GLY A N 1
ATOM 838 C CA . GLY A 1 108 ? -20.894 2.846 3.308 1.00 58.44 108 GLY A CA 1
ATOM 839 C C . GLY A 1 108 ? -19.640 1.986 3.077 1.00 58.44 108 GLY A C 1
ATOM 840 O O . GLY A 1 108 ? -19.215 1.867 1.931 1.00 58.44 108 GLY A O 1
ATOM 841 N N . SER A 1 109 ? -19.036 1.394 4.116 1.00 63.19 109 SER A N 1
ATOM 842 C CA . SER A 1 109 ? -17.837 0.541 4.005 1.00 63.19 109 SER A CA 1
ATOM 843 C C . SER A 1 109 ? -18.263 -0.925 3.944 1.00 63.19 109 SER A C 1
ATOM 845 O O . SER A 1 109 ? -18.899 -1.408 4.866 1.00 63.19 109 SER A O 1
ATOM 847 N N . ARG A 1 110 ? -17.911 -1.647 2.875 1.00 72.19 110 ARG A N 1
ATOM 848 C CA . ARG A 1 110 ? -18.109 -3.109 2.748 1.00 72.19 110 ARG A CA 1
ATOM 849 C C . ARG A 1 110 ? -16.784 -3.871 2.834 1.00 72.19 110 ARG A C 1
ATOM 851 O O . ARG A 1 110 ? -16.593 -4.871 2.147 1.00 72.19 110 ARG A O 1
ATOM 858 N N . ASP A 1 111 ? -15.846 -3.327 3.598 1.00 81.56 111 ASP A N 1
ATOM 859 C CA . ASP A 1 111 ? -14.525 -3.916 3.792 1.00 81.56 111 ASP A CA 1
ATOM 860 C C . ASP A 1 111 ? -14.539 -4.965 4.916 1.00 81.56 111 ASP A C 1
ATOM 862 O O . ASP A 1 111 ? -15.507 -5.121 5.667 1.00 81.56 111 ASP A O 1
ATOM 866 N N . GLU A 1 112 ? -13.446 -5.713 5.028 1.00 83.00 112 GLU A N 1
ATOM 867 C CA . GLU A 1 112 ? -13.272 -6.751 6.039 1.00 83.00 112 GLU A CA 1
ATOM 868 C C . GLU A 1 112 ? -13.318 -6.183 7.468 1.00 83.00 112 GLU A C 1
ATOM 870 O O . GLU A 1 112 ? -13.689 -6.897 8.402 1.00 83.00 112 GLU A O 1
ATOM 875 N N . VAL A 1 113 ? -12.984 -4.900 7.658 1.00 84.44 113 VAL A N 1
ATOM 876 C CA . VAL A 1 113 ? -13.016 -4.242 8.972 1.00 84.44 113 VAL A CA 1
ATOM 877 C C . VAL A 1 113 ? -14.457 -4.059 9.449 1.00 84.44 113 VAL A C 1
ATOM 879 O O . VAL A 1 113 ? -14.744 -4.320 10.619 1.00 84.44 113 VAL A O 1
ATOM 882 N N . ASP A 1 114 ? -15.371 -3.682 8.554 1.00 85.81 114 ASP A N 1
ATOM 883 C CA . ASP A 1 114 ? -16.803 -3.587 8.859 1.00 85.81 114 ASP A CA 1
ATOM 884 C C . ASP A 1 114 ? -17.404 -4.961 9.197 1.00 85.81 114 ASP A C 1
ATOM 886 O O . ASP A 1 114 ? -18.144 -5.101 10.174 1.00 85.81 114 ASP A O 1
ATOM 890 N N . HIS A 1 115 ? -16.992 -6.015 8.480 1.00 86.62 115 HIS A N 1
ATOM 891 C CA . HIS A 1 115 ? -17.422 -7.382 8.784 1.00 86.62 115 HIS A CA 1
ATOM 892 C C . HIS A 1 115 ? -17.032 -7.815 10.208 1.00 86.62 115 HIS A C 1
ATOM 894 O O . HIS A 1 115 ? -17.860 -8.350 10.952 1.00 86.62 115 HIS A O 1
ATOM 900 N N . VAL A 1 116 ? -15.786 -7.547 10.619 1.00 88.81 116 VAL A N 1
ATOM 901 C CA . VAL A 1 116 ? -15.323 -7.841 11.986 1.00 88.81 116 VAL A CA 1
ATOM 902 C C . VAL A 1 116 ? -16.085 -7.000 13.007 1.00 88.81 116 VAL A C 1
ATOM 904 O O . VAL A 1 116 ? -16.494 -7.514 14.049 1.00 88.81 116 VAL A O 1
ATOM 907 N N . GLN A 1 117 ? -16.329 -5.724 12.715 1.00 88.00 117 GLN A N 1
ATOM 908 C CA . GLN A 1 117 ? -17.081 -4.853 13.608 1.00 88.00 117 GLN A CA 1
ATOM 909 C C . GLN A 1 117 ? -18.520 -5.341 13.825 1.00 88.00 117 GLN A C 1
ATOM 911 O O . GLN A 1 117 ? -18.997 -5.356 14.963 1.00 88.00 117 GLN A O 1
ATOM 916 N N . HIS A 1 118 ? -19.192 -5.794 12.765 1.00 87.62 118 HIS A N 1
ATOM 917 C CA . HIS A 1 118 ? -20.520 -6.395 12.860 1.00 87.62 118 HIS A CA 1
ATOM 918 C C . HIS A 1 118 ? -20.505 -7.656 13.740 1.00 87.62 118 HIS A C 1
ATOM 920 O O . HIS A 1 118 ? -21.345 -7.804 14.630 1.00 87.62 118 HIS A O 1
ATOM 926 N N . ALA A 1 119 ? -19.511 -8.536 13.569 1.00 88.56 119 ALA A N 1
ATOM 927 C CA . ALA A 1 119 ? -19.350 -9.718 14.418 1.00 88.56 119 ALA A CA 1
ATOM 928 C C . ALA A 1 119 ? -19.153 -9.354 15.906 1.00 88.56 119 ALA A C 1
ATOM 930 O O . ALA A 1 119 ? -19.788 -9.953 16.777 1.00 88.56 119 ALA A O 1
ATOM 931 N N . VAL A 1 120 ? -18.347 -8.328 16.209 1.00 89.06 120 VAL A N 1
ATOM 932 C CA . VAL A 1 120 ? -18.183 -7.798 17.578 1.00 89.06 120 VAL A CA 1
ATOM 933 C C . VAL A 1 120 ? -19.508 -7.254 18.129 1.00 89.06 120 VAL A C 1
ATOM 935 O O . VAL A 1 120 ? -19.830 -7.482 19.297 1.00 89.06 120 VAL A O 1
ATOM 938 N N . GLY A 1 121 ? -20.317 -6.593 17.297 1.00 88.50 121 GLY A N 1
ATOM 939 C CA . GLY A 1 121 ? -21.649 -6.115 17.676 1.00 88.50 121 GLY A CA 1
ATOM 940 C C . GLY A 1 121 ? -22.608 -7.237 18.064 1.00 88.50 121 GLY A C 1
ATOM 941 O O . GLY A 1 121 ? -23.283 -7.145 19.094 1.00 88.50 121 GLY A O 1
ATOM 942 N N . LEU A 1 122 ? -22.616 -8.330 17.299 1.00 88.62 122 LEU A N 1
ATOM 943 C CA . LEU A 1 122 ? -23.388 -9.526 17.639 1.00 88.62 122 LEU A CA 1
ATOM 944 C C . LEU A 1 122 ? -22.944 -10.123 18.982 1.00 88.62 122 LEU A C 1
ATOM 946 O O . LEU A 1 122 ? -23.793 -10.419 19.829 1.00 88.62 122 LEU A O 1
ATOM 950 N N . LEU A 1 123 ? -21.631 -10.242 19.211 1.00 89.88 123 LEU A N 1
ATOM 951 C CA . LEU A 1 123 ? -21.080 -10.746 20.472 1.00 89.88 123 LEU A CA 1
ATOM 952 C C . LEU A 1 123 ? -21.516 -9.875 21.654 1.00 89.88 123 LEU A C 1
ATOM 954 O O . LEU A 1 123 ? -22.089 -10.396 22.612 1.00 89.88 123 LEU A O 1
ATOM 958 N N . ARG A 1 124 ? -21.347 -8.550 21.561 1.00 89.12 124 ARG A N 1
ATOM 959 C CA . ARG A 1 124 ? -21.782 -7.594 22.593 1.00 89.12 124 ARG A CA 1
ATOM 960 C C . ARG A 1 124 ? -23.265 -7.761 22.920 1.00 89.12 124 ARG A C 1
ATOM 962 O O . ARG A 1 124 ? -23.632 -7.860 24.088 1.00 89.12 124 ARG A O 1
ATOM 969 N N . ASN A 1 125 ? -24.121 -7.832 21.900 1.00 89.06 125 ASN A N 1
ATOM 970 C CA . ASN A 1 125 ? -25.562 -7.990 22.096 1.00 89.06 125 ASN A CA 1
ATOM 971 C C . ASN A 1 125 ? -25.896 -9.309 22.810 1.00 89.06 125 ASN A C 1
ATOM 973 O O . ASN A 1 125 ? -26.756 -9.327 23.693 1.00 89.06 125 ASN A O 1
ATOM 977 N N . SER A 1 126 ? -25.191 -10.398 22.487 1.00 90.38 126 SER A N 1
ATOM 978 C CA . SER A 1 126 ? -25.376 -11.678 23.179 1.00 90.38 126 SER A CA 1
ATOM 979 C C . SER A 1 126 ? -24.982 -11.605 24.662 1.00 90.38 126 SER A C 1
ATOM 981 O O . SER A 1 126 ? -25.728 -12.096 25.514 1.00 90.38 126 SER A O 1
ATOM 983 N N . VAL A 1 127 ? -23.882 -10.910 24.988 1.00 90.25 127 VAL A N 1
ATOM 984 C CA . VAL A 1 127 ? -23.427 -10.686 26.370 1.00 90.25 127 VAL A CA 1
ATOM 985 C C . VAL A 1 127 ? -24.445 -9.858 27.153 1.00 90.25 127 VAL A C 1
ATOM 987 O O . VAL A 1 127 ? -24.834 -10.253 28.250 1.00 90.25 127 VAL A O 1
ATOM 990 N N . VAL A 1 128 ? -24.959 -8.766 26.575 1.00 90.38 128 VAL A N 1
ATOM 991 C CA . VAL A 1 128 ? -25.999 -7.931 27.208 1.00 90.38 128 VAL A CA 1
ATOM 992 C C . VAL A 1 128 ? -27.235 -8.756 27.564 1.00 90.38 128 VAL A C 1
ATOM 994 O O . VAL A 1 128 ? -27.772 -8.641 28.668 1.00 90.38 128 VAL A O 1
ATOM 997 N N . VAL A 1 129 ? -27.700 -9.604 26.644 1.00 90.81 129 VAL A N 1
ATOM 998 C CA . VAL A 1 129 ? -28.866 -10.466 26.881 1.00 90.81 129 VAL A CA 1
ATOM 999 C C . VAL A 1 129 ? -28.583 -11.480 27.990 1.00 90.81 129 VAL A C 1
ATOM 1001 O O . VAL A 1 129 ? -29.440 -11.686 28.852 1.00 90.81 129 VAL A O 1
ATOM 1004 N N . ALA A 1 130 ? -27.394 -12.088 28.004 1.00 91.25 130 ALA A N 1
ATOM 1005 C CA . ALA A 1 130 ? -26.994 -13.026 29.048 1.00 91.25 130 ALA A CA 1
ATOM 1006 C C . ALA A 1 130 ? -26.947 -12.358 30.434 1.00 91.25 130 ALA A C 1
ATOM 1008 O O . ALA A 1 130 ? -27.535 -12.883 31.381 1.00 91.25 130 ALA A O 1
ATOM 1009 N N 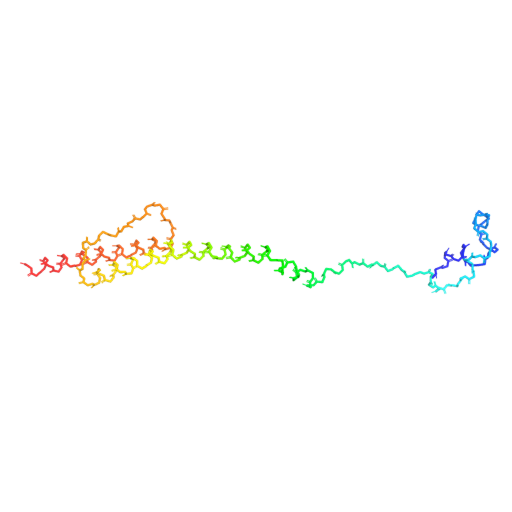. MET A 1 131 ? -26.345 -11.169 30.546 1.00 89.81 131 MET A N 1
ATOM 1010 C CA . MET A 1 131 ? -26.276 -10.425 31.810 1.00 89.81 131 MET A CA 1
ATOM 1011 C C . MET A 1 131 ? -27.661 -10.003 32.314 1.00 89.81 131 MET A C 1
ATOM 1013 O O . MET A 1 131 ? -27.962 -10.188 33.491 1.00 89.81 131 MET A O 1
ATOM 1017 N N . LYS A 1 132 ? -28.551 -9.528 31.428 1.00 90.25 132 LYS A N 1
ATOM 1018 C CA . LYS A 1 132 ? -29.943 -9.199 31.796 1.00 90.25 132 LYS A CA 1
ATOM 1019 C C . LYS A 1 132 ? -30.710 -10.411 32.328 1.00 90.25 132 LYS A C 1
ATOM 1021 O O . LYS A 1 132 ? -31.491 -10.276 33.268 1.00 90.25 132 LYS A O 1
ATOM 1026 N N . ARG A 1 133 ? -30.506 -11.596 31.739 1.00 91.75 133 ARG A N 1
ATOM 1027 C CA . ARG A 1 133 ? -31.126 -12.842 32.223 1.00 91.75 133 ARG A CA 1
ATOM 1028 C C . ARG A 1 133 ? -30.612 -13.218 33.611 1.00 91.75 133 ARG A C 1
ATOM 1030 O O . ARG A 1 133 ? -31.434 -13.507 34.471 1.00 91.75 133 ARG A O 1
ATOM 1037 N N . LEU A 1 134 ? -29.296 -13.148 33.829 1.00 92.00 134 LEU A N 1
ATOM 1038 C CA . LEU A 1 134 ? -28.678 -13.416 35.132 1.00 92.00 134 LEU A CA 1
ATOM 1039 C C . LEU A 1 134 ? -29.191 -12.466 36.221 1.00 92.00 134 LEU A C 1
ATOM 1041 O O . LEU A 1 134 ? -29.565 -12.911 37.303 1.00 92.00 134 LEU A O 1
ATOM 1045 N N . GLN A 1 135 ? -29.277 -11.168 35.923 1.00 90.88 135 GLN A N 1
ATOM 1046 C CA . GLN A 1 135 ? -29.800 -10.175 36.861 1.00 90.88 135 GLN A CA 1
ATOM 1047 C C . GLN A 1 135 ? -31.266 -10.447 37.224 1.00 90.88 135 GLN A C 1
ATOM 1049 O O . GLN A 1 135 ? -31.643 -10.324 38.384 1.00 90.88 135 GLN A O 1
ATOM 1054 N N . LYS A 1 136 ? -32.085 -10.872 36.253 1.00 89.88 136 LYS A N 1
ATOM 1055 C CA . LYS A 1 136 ? -33.490 -11.231 36.490 1.00 89.88 136 LYS A CA 1
ATOM 1056 C C . LYS A 1 136 ? -33.654 -12.503 37.332 1.00 89.88 136 LYS A C 1
ATOM 1058 O O . LYS A 1 136 ? -34.659 -12.626 38.012 1.00 89.88 136 LYS A O 1
ATOM 1063 N N . THR A 1 137 ? -32.713 -13.447 37.272 1.00 87.56 137 THR A N 1
ATOM 1064 C CA . THR A 1 137 ? -32.741 -14.669 38.101 1.00 87.56 137 THR A CA 1
ATOM 1065 C C . THR A 1 137 ? -32.202 -14.473 39.518 1.00 87.56 137 THR A C 1
ATOM 1067 O O . THR A 1 137 ? -32.458 -15.313 40.372 1.00 87.56 137 THR A O 1
ATOM 1070 N N . LEU A 1 138 ? -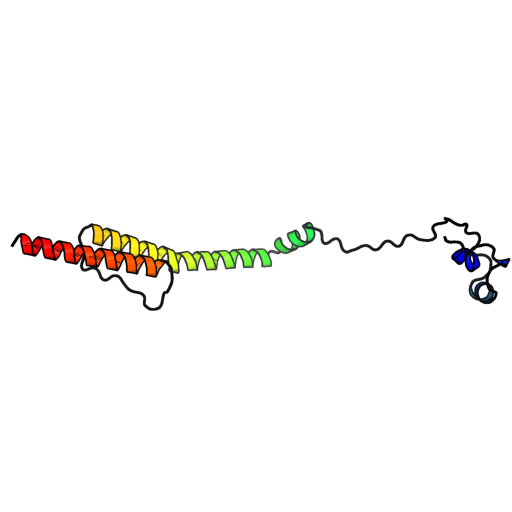31.425 -13.411 39.754 1.00 77.88 138 LEU A N 1
ATOM 1071 C CA . LEU A 1 138 ? -30.838 -13.075 41.058 1.00 77.88 138 LEU A CA 1
ATOM 1072 C C . LEU A 1 138 ? -31.681 -12.070 41.865 1.00 77.88 138 LEU A C 1
ATOM 1074 O O . LEU A 1 138 ? -31.372 -11.834 43.031 1.00 77.88 138 LEU A O 1
ATOM 1078 N N . SER A 1 139 ? -32.697 -11.469 41.240 1.00 61.97 139 SER A N 1
ATOM 1079 C CA . SER A 1 139 ? -33.692 -10.590 41.868 1.00 61.97 139 SER A CA 1
ATOM 1080 C C . SER A 1 139 ? -34.966 -11.349 42.202 1.00 61.97 139 SER A C 1
ATOM 1082 O O . SER A 1 139 ? -35.672 -10.842 43.100 1.00 61.97 139 SER A O 1
#